Protein AF-A0A538SGP1-F1 (afdb_monomer_lite)

Foldseek 3Di:
DDDDDDDDDDDDDDDDDDDDDPPPDPPPPPPDDDDDDDDDDDDPVVVPPPDDDPQFPDDLVRLLVCLVCQLVVVDDPVVNVRSVSCLVPDVVSVVVSVVVNVVVVVVCVVPPPDDDPPCPVVVVVVVVVCVVVVVPPDPPDDD

pLDDT: mean 71.18, std 22.95, range [37.38, 97.44]

InterPro domains:
  IPR027383 Putative zinc-finger [PF13490] (60-94)
  IPR041916 Anti-sigma factor, zinc-finger domain superfamily [G3DSA:1.10.10.1320] (63-143)

Secondary structure (DSSP, 8-state):
-------------------------S--SS-S-----------GGGGGGS-----SSS-HHHHHHTHHHHHTT-S-HHHHHHHHHHHHH-HHHHHHHHHHHHHHHHHHHHH--PPPPTTHHHHHHHHHHHHHTT---------

Radius of gyration: 33.75 Å; chains: 1; bounding box: 68×93×82 Å

Organism: Eiseniibacteriota bacterium (NCBI:txid2212470)

Structure (mmCIF, N/CA/C/O backbone):
data_AF-A0A538SGP1-F1
#
_entry.id   AF-A0A538SGP1-F1
#
loop_
_atom_site.group_PDB
_atom_site.id
_atom_site.type_symbol
_atom_site.label_atom_id
_atom_site.label_alt_id
_atom_site.label_comp_id
_atom_site.label_asym_id
_atom_site.label_entity_id
_atom_site.label_seq_id
_atom_site.pdbx_PDB_ins_code
_atom_site.Cartn_x
_atom_site.Cartn_y
_atom_site.Cartn_z
_atom_site.occupancy
_atom_site.B_iso_or_equiv
_atom_site.auth_seq_id
_atom_site.auth_comp_id
_atom_site.auth_asym_id
_atom_site.auth_atom_id
_atom_site.pdbx_PDB_model_num
ATOM 1 N N . MET A 1 1 ? 19.032 -62.658 -46.789 1.00 44.38 1 MET A N 1
ATOM 2 C CA . MET A 1 1 ? 18.524 -61.308 -47.115 1.00 44.38 1 MET A CA 1
ATOM 3 C C . MET A 1 1 ? 19.682 -60.511 -47.677 1.00 44.38 1 MET A C 1
ATOM 5 O O . MET A 1 1 ? 20.676 -60.341 -46.986 1.00 44.38 1 MET A O 1
ATOM 9 N N . MET A 1 2 ? 19.604 -60.193 -48.968 1.00 41.88 2 MET A N 1
ATOM 10 C CA . MET A 1 2 ? 20.675 -59.595 -49.763 1.00 41.88 2 MET A CA 1
ATOM 11 C C . MET A 1 2 ? 20.742 -58.080 -49.560 1.00 41.88 2 MET A C 1
ATOM 13 O O . MET A 1 2 ? 19.716 -57.404 -49.539 1.00 41.88 2 MET A O 1
ATOM 17 N N . CYS A 1 3 ? 21.968 -57.577 -49.447 1.00 40.06 3 CYS A N 1
ATOM 18 C CA . CYS A 1 3 ? 22.323 -56.169 -49.529 1.00 40.06 3 CYS A CA 1
ATOM 19 C C . CYS A 1 3 ? 22.262 -55.698 -50.987 1.00 40.06 3 CYS A C 1
ATOM 21 O O . CYS A 1 3 ? 22.891 -56.320 -51.838 1.00 40.06 3 CYS A O 1
ATOM 23 N N . HIS A 1 4 ? 21.627 -54.555 -51.255 1.00 39.09 4 HIS A N 1
ATOM 24 C CA . HIS A 1 4 ? 21.920 -53.745 -52.439 1.00 39.09 4 HIS A CA 1
ATOM 25 C C . HIS A 1 4 ? 21.906 -52.260 -52.063 1.00 39.09 4 HIS A C 1
ATOM 27 O O . HIS A 1 4 ? 20.853 -51.655 -51.882 1.00 39.09 4 HIS A O 1
ATOM 33 N N . LEU A 1 5 ? 23.108 -51.690 -51.942 1.00 46.31 5 LEU A N 1
ATOM 34 C CA . LEU A 1 5 ? 23.338 -50.265 -52.146 1.00 46.31 5 LEU A CA 1
ATOM 35 C C . LEU A 1 5 ? 23.399 -50.006 -53.655 1.00 46.31 5 LEU A C 1
ATOM 37 O O . LEU A 1 5 ? 24.131 -50.690 -54.369 1.00 46.31 5 LEU A O 1
ATOM 41 N N . GLY A 1 6 ? 22.668 -48.992 -54.110 1.00 38.22 6 GLY A N 1
ATOM 42 C CA . GLY A 1 6 ? 22.804 -48.377 -55.427 1.00 38.22 6 GLY A CA 1
ATOM 43 C C . GLY A 1 6 ? 22.952 -46.857 -55.255 1.00 38.22 6 GLY A C 1
ATOM 44 O O . GLY A 1 6 ? 22.193 -46.286 -54.471 1.00 38.22 6 GLY A O 1
ATOM 45 N N . PRO A 1 7 ? 23.928 -46.201 -55.911 1.00 52.75 7 PRO A N 1
ATOM 46 C CA . PRO A 1 7 ? 24.223 -44.784 -55.724 1.00 52.75 7 PRO A CA 1
ATOM 47 C C . PRO A 1 7 ? 23.604 -43.891 -56.813 1.00 52.75 7 PRO A C 1
ATOM 49 O O . PRO A 1 7 ? 23.337 -44.336 -57.925 1.00 52.75 7 PRO A O 1
ATOM 52 N N . GLY A 1 8 ? 23.534 -42.590 -56.513 1.00 39.56 8 GLY A N 1
ATOM 53 C CA . GLY A 1 8 ? 23.639 -41.521 -57.511 1.00 39.56 8 GLY A CA 1
ATOM 54 C C . GLY A 1 8 ? 22.341 -40.785 -57.845 1.00 39.56 8 GLY A C 1
ATOM 55 O O . GLY A 1 8 ? 21.338 -41.398 -58.183 1.00 39.56 8 GLY A O 1
ATOM 56 N N . GLY A 1 9 ? 22.393 -39.448 -57.826 1.00 37.38 9 GLY A N 1
ATOM 57 C CA . GLY A 1 9 ? 21.387 -38.636 -58.515 1.00 37.38 9 GLY A CA 1
ATOM 58 C C . GLY A 1 9 ? 21.111 -37.261 -57.919 1.00 37.38 9 GLY A C 1
ATOM 59 O O . GLY A 1 9 ? 20.107 -37.075 -57.255 1.00 37.38 9 GLY A O 1
ATOM 60 N N . ALA A 1 10 ? 22.025 -36.328 -58.184 1.00 39.44 10 ALA A N 1
ATOM 61 C CA . ALA A 1 10 ? 21.816 -34.904 -58.458 1.00 39.44 10 ALA A CA 1
ATOM 62 C C . ALA A 1 10 ? 20.637 -34.131 -57.817 1.00 39.44 10 ALA A C 1
ATOM 64 O O . ALA A 1 10 ? 19.460 -34.323 -58.102 1.00 39.44 10 ALA A O 1
ATOM 65 N N . ALA A 1 11 ? 21.060 -33.101 -57.085 1.00 47.09 11 ALA A N 1
ATOM 66 C CA . ALA A 1 11 ? 20.405 -31.822 -56.869 1.00 47.09 11 ALA A CA 1
ATOM 67 C C . ALA A 1 11 ? 19.505 -31.334 -58.017 1.00 47.09 11 ALA A C 1
ATOM 69 O O . ALA A 1 11 ? 19.970 -31.173 -59.143 1.00 47.09 11 ALA A O 1
ATOM 70 N N . LEU A 1 12 ? 18.294 -30.903 -57.658 1.00 41.69 12 LEU A N 1
ATOM 71 C CA . LEU A 1 12 ? 17.606 -29.797 -58.314 1.00 41.69 12 LEU A CA 1
ATOM 72 C C . LEU A 1 12 ? 17.000 -28.888 -57.236 1.00 41.69 12 LEU A C 1
ATOM 74 O O . LEU A 1 12 ? 16.074 -29.244 -56.513 1.00 41.69 12 LEU A O 1
ATOM 78 N N . ARG A 1 13 ? 17.614 -27.705 -57.137 1.00 39.78 13 ARG A N 1
ATOM 79 C CA . ARG A 1 13 ? 17.000 -26.440 -56.726 1.00 39.78 13 ARG A CA 1
ATOM 80 C C . ARG A 1 13 ? 15.744 -26.196 -57.558 1.00 39.78 13 ARG A C 1
ATOM 82 O O . ARG A 1 13 ? 15.775 -26.493 -58.741 1.00 39.78 13 ARG A O 1
ATOM 89 N N . GLU A 1 14 ? 14.745 -25.551 -56.969 1.00 45.50 14 GLU A N 1
ATOM 90 C CA . GLU A 1 14 ? 14.149 -24.313 -57.492 1.00 45.50 14 GLU A CA 1
ATOM 91 C C . GLU A 1 14 ? 13.337 -23.626 -56.360 1.00 45.50 14 GLU A C 1
ATOM 93 O O . GLU A 1 14 ? 12.999 -24.271 -55.361 1.00 45.50 14 GLU A O 1
ATOM 98 N N . PRO A 1 15 ? 13.104 -22.302 -56.448 1.00 50.50 15 PRO A N 1
ATOM 99 C CA . PRO A 1 15 ? 12.924 -21.409 -55.311 1.00 50.50 15 PRO A CA 1
ATOM 100 C C . PRO A 1 15 ? 11.471 -20.950 -55.146 1.00 50.50 15 PRO A C 1
ATOM 102 O O . PRO A 1 15 ? 10.814 -20.573 -56.110 1.00 50.50 15 PRO A O 1
ATOM 105 N N . PHE A 1 16 ? 10.988 -20.852 -53.908 1.00 40.47 16 PHE A N 1
ATOM 106 C CA . PHE A 1 16 ? 9.746 -20.133 -53.627 1.00 40.47 16 PHE A CA 1
ATOM 107 C C . PHE A 1 16 ? 9.876 -19.227 -52.405 1.00 40.47 16 PHE A C 1
ATOM 109 O O . PHE A 1 16 ? 10.188 -19.669 -51.305 1.00 40.47 16 PHE A O 1
ATOM 116 N N . GLY A 1 17 ? 9.565 -17.947 -52.633 1.00 38.12 17 GLY A N 1
ATOM 117 C CA . GLY A 1 17 ? 8.863 -17.118 -51.658 1.00 38.12 17 GLY A CA 1
ATOM 118 C C . GLY A 1 17 ? 9.717 -16.317 -50.684 1.00 38.12 17 GLY A C 1
ATOM 119 O O . GLY A 1 17 ? 9.888 -16.694 -49.530 1.00 38.12 17 GLY A O 1
ATOM 120 N N . ARG A 1 18 ? 10.146 -15.128 -51.119 1.00 48.84 18 ARG A N 1
ATOM 121 C CA . ARG A 1 18 ? 10.483 -14.006 -50.234 1.00 48.84 18 ARG A CA 1
ATOM 122 C C . ARG A 1 18 ? 9.278 -13.678 -49.343 1.00 48.84 18 ARG A C 1
ATOM 124 O O . ARG A 1 18 ? 8.306 -13.102 -49.814 1.00 48.84 18 ARG A O 1
ATOM 131 N N . GLY A 1 19 ? 9.382 -14.012 -48.063 1.00 37.47 19 GLY A N 1
ATOM 132 C CA . GLY A 1 19 ? 8.557 -13.478 -46.985 1.00 37.47 19 GLY A CA 1
ATOM 133 C C . GLY A 1 19 ? 9.483 -13.126 -45.830 1.00 37.47 19 GLY A C 1
ATOM 134 O O . GLY A 1 19 ? 10.057 -14.010 -45.196 1.00 37.47 19 GLY A O 1
ATOM 135 N N . SER A 1 20 ? 9.703 -11.833 -45.617 1.00 51.97 20 SER A N 1
ATOM 136 C CA . SER A 1 20 ? 10.593 -11.258 -44.609 1.00 51.97 20 SER A CA 1
ATOM 137 C C . SER A 1 20 ? 10.058 -11.491 -43.196 1.00 51.97 20 SER A C 1
ATOM 139 O O . SER A 1 20 ? 9.486 -10.605 -42.573 1.00 51.97 20 SER A O 1
ATOM 141 N N . HIS A 1 21 ? 10.269 -12.695 -42.680 1.00 41.72 21 HIS A N 1
ATOM 142 C CA . HIS A 1 21 ? 10.289 -12.949 -41.250 1.0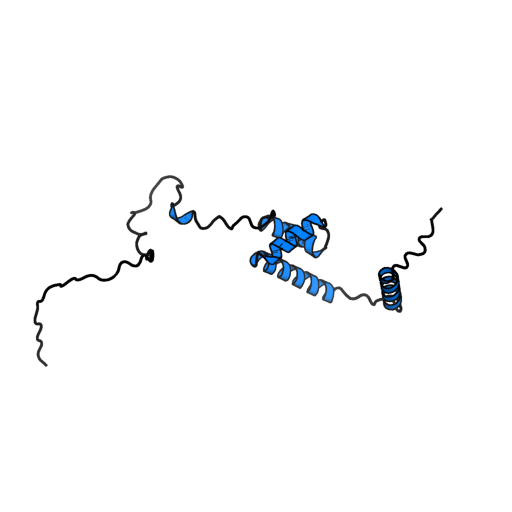0 41.72 21 HIS A CA 1
ATOM 143 C C . HIS A 1 21 ? 11.758 -13.020 -40.852 1.00 41.72 21 HIS A C 1
ATOM 145 O O . HIS A 1 21 ? 12.450 -13.970 -41.222 1.00 41.72 21 HIS A O 1
ATOM 151 N N . SER A 1 22 ? 12.250 -12.022 -40.118 1.00 48.31 22 SER A N 1
ATOM 152 C CA . SER A 1 22 ? 13.552 -12.062 -39.449 1.00 48.31 22 SER A CA 1
ATOM 153 C C . SER A 1 22 ? 13.518 -13.116 -38.337 1.00 48.31 22 SER A C 1
ATOM 155 O O . SER A 1 22 ? 13.500 -12.812 -37.147 1.00 48.31 22 SER A O 1
ATOM 157 N N . ARG A 1 23 ? 13.480 -14.388 -38.740 1.00 44.16 23 ARG A N 1
ATOM 158 C CA . ARG A 1 23 ? 13.823 -15.545 -37.921 1.00 44.16 23 ARG A CA 1
ATOM 159 C C . ARG A 1 23 ? 15.339 -15.535 -37.790 1.00 44.16 23 ARG A C 1
ATOM 161 O O . ARG A 1 23 ? 16.034 -16.247 -38.508 1.00 44.16 23 ARG A O 1
ATOM 168 N N . LEU A 1 24 ? 15.859 -14.683 -36.913 1.00 48.66 24 LEU A N 1
ATOM 169 C CA . LEU A 1 24 ? 17.229 -14.845 -36.447 1.00 48.66 24 LEU A CA 1
ATOM 170 C C . LEU A 1 24 ? 17.235 -16.075 -35.541 1.00 48.66 24 LEU A C 1
ATOM 172 O O . LEU A 1 24 ? 16.945 -16.021 -34.349 1.00 48.66 24 LEU A O 1
ATOM 176 N N . THR A 1 25 ? 17.471 -17.217 -36.176 1.00 45.47 25 THR A N 1
ATOM 177 C CA . THR A 1 25 ? 17.771 -18.484 -35.531 1.00 45.47 25 THR A CA 1
ATOM 178 C C . THR A 1 25 ? 18.970 -18.291 -34.605 1.00 45.47 25 THR A C 1
ATOM 180 O O . THR A 1 25 ? 19.957 -17.645 -34.952 1.00 45.47 25 THR A O 1
ATOM 183 N N . ARG A 1 26 ? 18.861 -18.880 -33.416 1.00 45.75 26 ARG A N 1
ATOM 184 C CA . ARG A 1 26 ? 19.774 -18.880 -32.258 1.00 45.75 26 ARG A CA 1
ATOM 185 C C . ARG A 1 26 ? 21.213 -19.372 -32.542 1.00 45.75 26 ARG A C 1
ATOM 187 O O . ARG A 1 26 ? 21.984 -19.589 -31.618 1.00 45.75 26 ARG A O 1
ATOM 194 N N . GLU A 1 27 ? 21.597 -19.543 -33.802 1.00 45.12 27 GLU A N 1
ATOM 195 C CA . GLU A 1 27 ? 22.724 -20.379 -34.236 1.00 45.12 27 GLU A CA 1
ATOM 196 C C . GLU A 1 27 ? 23.916 -19.584 -34.798 1.00 45.12 27 GLU A C 1
ATOM 198 O O . GLU A 1 27 ? 24.774 -20.142 -35.470 1.00 45.12 27 GLU A O 1
ATOM 203 N N . ARG A 1 28 ? 24.011 -18.275 -34.524 1.00 47.72 28 ARG A N 1
ATOM 204 C CA . ARG A 1 28 ? 25.159 -17.437 -34.940 1.00 47.72 28 ARG A CA 1
ATOM 205 C C . ARG A 1 28 ? 25.784 -16.631 -33.801 1.00 47.72 28 ARG A C 1
ATOM 207 O O . ARG A 1 28 ? 26.064 -15.447 -33.945 1.00 47.72 28 ARG A O 1
ATOM 214 N N . CYS A 1 29 ? 26.029 -17.279 -32.665 1.00 48.19 29 CYS A N 1
ATOM 215 C CA . CYS A 1 29 ? 26.828 -16.690 -31.580 1.00 48.19 29 CYS A CA 1
ATOM 216 C C . CYS A 1 29 ? 28.125 -17.450 -31.261 1.00 48.19 29 CYS A C 1
ATOM 218 O O . CYS A 1 29 ? 28.810 -17.068 -30.320 1.00 48.19 29 CYS A O 1
ATOM 220 N N . THR A 1 30 ? 28.496 -18.485 -32.019 1.00 50.41 30 THR A N 1
ATOM 221 C CA . THR A 1 30 ? 29.632 -19.358 -31.661 1.00 50.41 30 THR A CA 1
ATOM 222 C C . THR A 1 30 ? 30.865 -19.259 -32.562 1.00 50.41 30 THR A C 1
ATOM 224 O O . THR A 1 30 ? 31.834 -19.956 -32.296 1.00 50.41 30 THR A O 1
ATOM 227 N N . ASP A 1 31 ? 30.901 -18.356 -33.547 1.00 47.59 31 ASP A N 1
ATOM 228 C CA . ASP A 1 31 ? 32.074 -18.196 -34.434 1.00 47.59 31 ASP A CA 1
ATOM 229 C C . ASP A 1 31 ? 33.080 -17.119 -33.984 1.00 47.59 31 ASP A C 1
ATOM 231 O O . ASP A 1 31 ? 33.921 -16.676 -34.764 1.00 47.59 31 ASP A O 1
ATOM 235 N N . LEU A 1 32 ? 33.047 -16.691 -32.719 1.00 48.94 32 LEU A N 1
ATOM 236 C CA . LEU A 1 32 ? 34.082 -15.814 -32.163 1.00 48.94 32 LEU A CA 1
ATOM 237 C C . LEU A 1 32 ? 34.820 -16.556 -31.049 1.00 48.94 32 LEU A C 1
ATOM 239 O O . LEU A 1 32 ? 34.244 -16.887 -30.018 1.00 48.94 32 LEU A O 1
ATOM 243 N N . GLY A 1 33 ? 36.086 -16.856 -31.355 1.00 46.41 33 GLY A N 1
ATOM 244 C CA . GLY A 1 33 ? 37.010 -17.729 -30.636 1.00 46.41 33 GLY A CA 1
ATOM 245 C C . GLY A 1 33 ? 37.301 -17.385 -29.168 1.00 46.41 33 GLY A C 1
ATOM 246 O O . GLY A 1 33 ? 36.644 -16.546 -28.550 1.00 46.41 33 GLY A O 1
ATOM 247 N N . PRO A 1 34 ? 38.280 -18.082 -28.563 1.00 45.97 34 PRO A N 1
ATOM 248 C CA . PRO A 1 34 ? 38.378 -18.179 -27.121 1.00 45.97 34 PRO A CA 1
ATOM 249 C C . PRO A 1 34 ? 38.753 -16.833 -26.509 1.00 45.97 34 PRO A C 1
ATOM 251 O O . PRO A 1 34 ? 39.738 -16.194 -26.873 1.00 45.97 34 PRO A O 1
ATOM 254 N N . ALA A 1 35 ? 37.946 -16.451 -25.525 1.00 49.53 35 ALA A N 1
ATOM 255 C CA . ALA A 1 35 ? 38.165 -15.340 -24.628 1.00 49.53 35 ALA A CA 1
ATOM 256 C C . ALA A 1 35 ? 39.610 -15.292 -24.118 1.00 49.53 35 ALA A C 1
ATOM 258 O O . ALA A 1 35 ? 40.063 -16.233 -23.464 1.00 49.53 35 ALA A O 1
ATOM 259 N N . ARG A 1 36 ? 40.287 -14.159 -24.333 1.00 46.16 36 ARG A N 1
ATOM 260 C CA . ARG A 1 36 ? 41.303 -13.628 -23.416 1.00 46.16 36 ARG A CA 1
ATOM 261 C C . ARG A 1 36 ? 41.599 -12.156 -23.722 1.00 46.16 36 ARG A C 1
ATOM 263 O O . ARG A 1 36 ? 42.071 -11.821 -24.796 1.00 46.16 36 ARG A O 1
ATOM 270 N N . ALA A 1 37 ? 41.350 -11.337 -22.699 1.00 41.66 37 ALA A N 1
ATOM 271 C CA . ALA A 1 37 ? 41.924 -10.016 -22.443 1.00 41.66 37 ALA A CA 1
ATOM 272 C C . ALA A 1 37 ? 41.590 -8.877 -23.430 1.00 41.66 37 ALA A C 1
ATOM 274 O O . ALA A 1 37 ? 42.299 -8.655 -24.398 1.00 41.66 37 ALA A O 1
ATOM 275 N N . PHE A 1 38 ? 40.543 -8.100 -23.126 1.00 40.25 38 PHE A N 1
ATOM 276 C CA . PHE A 1 38 ? 40.639 -6.702 -22.657 1.00 40.25 38 PHE A CA 1
ATOM 277 C C . PHE A 1 38 ? 39.241 -6.050 -22.665 1.00 40.25 38 PHE A C 1
ATOM 279 O O . PHE A 1 38 ? 38.609 -5.919 -23.704 1.00 40.25 38 PHE A O 1
ATOM 286 N N . GLY A 1 39 ? 38.775 -5.620 -21.488 1.00 41.03 39 GLY A N 1
ATOM 287 C CA . GLY A 1 39 ? 37.857 -4.485 -21.332 1.00 41.03 39 GLY A CA 1
ATOM 288 C C . GLY A 1 39 ? 36.478 -4.557 -22.000 1.00 41.03 39 GLY A C 1
ATOM 289 O O . GLY A 1 39 ? 36.271 -3.981 -23.057 1.00 41.03 39 GLY A O 1
ATOM 290 N N . ALA A 1 40 ? 35.509 -5.154 -21.302 1.00 52.19 40 ALA A N 1
ATOM 291 C CA . 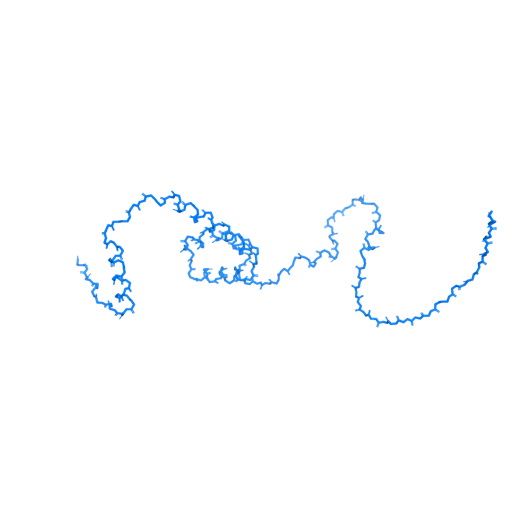ALA A 1 40 ? 34.184 -4.568 -21.044 1.00 52.19 40 ALA A CA 1
ATOM 292 C C . ALA A 1 40 ? 33.448 -3.798 -22.173 1.00 52.19 40 ALA A C 1
ATOM 294 O O . ALA A 1 40 ? 32.781 -2.802 -21.888 1.00 52.19 40 ALA A O 1
ATOM 295 N N . GLN A 1 41 ? 33.484 -4.255 -23.425 1.00 51.97 41 GLN A N 1
ATOM 296 C CA . GLN A 1 41 ? 32.711 -3.638 -24.509 1.00 51.97 41 GLN A CA 1
ATOM 297 C C . GLN A 1 41 ? 31.603 -4.584 -24.969 1.00 51.97 41 GLN A C 1
ATOM 299 O O . GLN A 1 41 ? 31.808 -5.603 -25.620 1.00 51.97 41 GLN A O 1
ATOM 304 N N . ARG A 1 42 ? 30.417 -4.244 -24.467 1.00 52.09 42 ARG A N 1
ATOM 305 C CA . ARG A 1 42 ? 29.164 -4.995 -24.472 1.00 52.09 42 ARG A CA 1
ATOM 306 C C . ARG A 1 42 ? 28.663 -5.233 -25.896 1.00 52.09 42 ARG A C 1
ATOM 308 O O . ARG A 1 42 ? 28.776 -4.368 -26.759 1.00 52.09 42 ARG A O 1
ATOM 315 N N . CYS A 1 43 ? 28.078 -6.408 -26.108 1.00 48.94 43 CYS A N 1
ATOM 316 C CA . CYS A 1 43 ? 27.544 -6.843 -27.393 1.00 48.94 43 CYS A CA 1
ATOM 317 C C . CYS A 1 43 ? 26.441 -5.881 -27.906 1.00 48.94 43 CYS A C 1
ATOM 319 O O . CYS A 1 43 ? 25.577 -5.498 -27.110 1.00 48.94 43 CYS A O 1
ATOM 321 N N . PRO A 1 44 ? 26.396 -5.530 -29.209 1.00 52.00 44 PRO A N 1
ATOM 322 C CA . PRO A 1 44 ? 25.401 -4.603 -29.764 1.00 52.00 44 PRO A CA 1
ATOM 323 C C . PRO A 1 44 ? 23.948 -5.085 -29.637 1.00 52.00 44 PRO A C 1
ATOM 325 O O . PRO A 1 44 ? 23.041 -4.267 -29.530 1.00 52.00 44 PRO A O 1
ATOM 328 N N . CYS A 1 45 ? 23.719 -6.401 -29.596 1.00 54.84 45 CYS A N 1
ATOM 329 C CA . CYS A 1 45 ? 22.380 -6.994 -29.499 1.00 54.84 45 CYS A CA 1
ATOM 330 C C . CYS A 1 45 ? 21.831 -7.093 -28.064 1.00 54.84 45 CYS A C 1
ATOM 332 O O . CYS A 1 45 ? 20.661 -7.405 -27.881 1.00 54.84 45 CYS A O 1
ATOM 334 N N . GLN A 1 46 ? 22.634 -6.812 -27.031 1.00 51.56 46 GLN A N 1
ATOM 335 C CA . GLN A 1 46 ? 22.143 -6.775 -25.643 1.00 51.56 46 GLN A CA 1
ATOM 336 C C . GLN A 1 46 ? 21.538 -5.414 -25.260 1.00 51.56 46 GLN A C 1
ATOM 338 O O . GLN A 1 46 ? 21.056 -5.245 -24.140 1.00 51.56 46 GLN A O 1
ATOM 343 N N . ARG A 1 47 ? 21.568 -4.425 -26.165 1.00 48.03 47 ARG A N 1
ATOM 344 C CA . ARG A 1 47 ? 21.152 -3.047 -25.867 1.00 48.03 47 ARG A CA 1
ATOM 345 C C . ARG A 1 47 ? 19.631 -2.852 -25.821 1.00 48.03 47 ARG A C 1
ATOM 347 O O . ARG A 1 47 ? 19.177 -1.871 -25.247 1.00 48.03 47 ARG A O 1
ATOM 354 N N . GLU A 1 48 ? 18.847 -3.787 -26.349 1.00 43.62 48 GLU A N 1
ATOM 355 C CA . GLU A 1 48 ? 17.388 -3.645 -26.500 1.00 43.62 48 GLU A CA 1
ATOM 356 C C . GLU A 1 48 ? 16.566 -4.212 -25.321 1.00 43.62 48 GLU A C 1
ATOM 358 O O . GLU A 1 48 ? 15.345 -4.274 -25.397 1.00 43.62 48 GLU A O 1
ATOM 363 N N . LEU A 1 49 ? 17.203 -4.567 -24.194 1.00 50.84 49 LEU A N 1
ATOM 364 C CA . LEU A 1 49 ? 16.524 -5.049 -22.972 1.00 50.84 49 LEU A CA 1
ATOM 365 C C . LEU A 1 49 ? 16.609 -4.090 -21.766 1.00 50.84 49 LEU A C 1
ATOM 367 O O . LEU A 1 49 ? 16.329 -4.486 -20.636 1.00 50.84 49 LEU A O 1
ATOM 371 N N . ARG A 1 50 ? 16.983 -2.821 -21.969 1.00 51.66 50 ARG A N 1
ATOM 372 C CA . ARG A 1 50 ? 16.899 -1.775 -20.930 1.00 51.66 50 ARG A CA 1
ATOM 373 C C . ARG A 1 50 ? 16.433 -0.443 -21.508 1.00 51.66 50 ARG A C 1
ATOM 375 O O . ARG A 1 50 ? 17.186 0.520 -21.569 1.00 51.66 50 ARG A O 1
ATOM 382 N N . ALA A 1 51 ? 15.179 -0.408 -21.922 1.00 47.38 51 ALA A N 1
ATOM 383 C CA . ALA A 1 51 ? 14.379 0.807 -21.941 1.00 47.38 51 ALA A CA 1
ATOM 384 C C . ALA A 1 51 ? 12.918 0.360 -21.887 1.00 47.38 51 ALA A C 1
ATOM 386 O O . ALA A 1 51 ? 12.273 0.190 -22.919 1.00 47.38 51 ALA A O 1
ATOM 387 N N . MET A 1 52 ? 12.412 0.088 -20.678 1.00 45.78 52 MET A N 1
ATOM 388 C CA . MET A 1 52 ? 10.962 0.137 -20.509 1.00 45.78 52 MET A CA 1
ATOM 389 C C . MET A 1 52 ? 10.536 1.573 -20.839 1.00 45.78 52 MET A C 1
ATOM 391 O O . MET A 1 52 ? 11.263 2.504 -20.473 1.00 45.78 52 MET A O 1
ATOM 395 N N . PRO A 1 53 ? 9.440 1.759 -21.597 1.00 47.25 53 PRO A N 1
ATOM 396 C CA . PRO A 1 53 ? 8.970 3.087 -21.959 1.00 47.25 53 PRO A CA 1
ATOM 397 C C . PRO A 1 53 ? 8.809 3.901 -20.679 1.00 47.25 53 PRO A C 1
ATOM 399 O O . PRO A 1 53 ? 8.462 3.337 -19.644 1.00 47.25 53 PRO A O 1
ATOM 402 N N . ALA A 1 54 ? 9.115 5.196 -20.755 1.00 50.22 54 ALA A N 1
ATOM 403 C CA . ALA A 1 54 ? 8.929 6.148 -19.670 1.00 50.22 54 ALA A CA 1
ATOM 404 C C . ALA A 1 54 ? 7.443 6.186 -19.287 1.00 50.22 54 ALA A C 1
ATOM 406 O O . ALA A 1 54 ? 6.675 6.998 -19.798 1.00 50.22 54 ALA A O 1
ATOM 407 N N . ILE A 1 55 ? 7.028 5.231 -18.463 1.00 47.94 55 ILE A N 1
ATOM 408 C CA . ILE A 1 55 ? 5.697 5.152 -17.904 1.00 47.94 55 ILE A CA 1
ATOM 409 C C . ILE A 1 55 ? 5.808 5.767 -16.522 1.00 47.94 55 ILE A C 1
ATOM 411 O O . ILE A 1 55 ? 6.294 5.156 -15.574 1.00 47.94 55 ILE A O 1
ATOM 415 N N . ASP A 1 56 ? 5.358 7.017 -16.512 1.00 53.56 56 ASP A N 1
ATOM 416 C CA . ASP A 1 56 ? 5.073 7.856 -15.365 1.00 53.56 56 ASP A CA 1
ATOM 417 C C . ASP A 1 56 ? 6.297 8.337 -14.586 1.00 53.56 56 ASP A C 1
ATOM 419 O O . ASP A 1 56 ? 7.360 7.733 -14.570 1.00 53.56 56 ASP A O 1
ATOM 423 N N . ALA A 1 57 ? 6.167 9.516 -13.982 1.00 62.81 57 ALA A N 1
ATOM 424 C CA . ALA A 1 57 ? 7.254 10.271 -13.356 1.00 62.81 57 ALA A CA 1
ATOM 425 C C . ALA A 1 57 ? 7.928 9.572 -12.147 1.00 62.81 57 ALA A C 1
ATOM 427 O O . ALA A 1 57 ? 8.706 10.204 -11.437 1.00 62.81 57 ALA A O 1
ATOM 428 N N . LEU A 1 58 ? 7.623 8.294 -11.908 1.00 77.25 58 LEU A N 1
ATOM 429 C CA . LEU A 1 58 ? 8.153 7.442 -10.855 1.00 77.25 58 LEU A CA 1
ATOM 430 C C . LEU A 1 58 ? 8.718 6.162 -11.469 1.00 77.25 58 LEU A C 1
ATOM 432 O O . LEU A 1 58 ? 8.005 5.368 -12.083 1.00 77.25 58 LEU A O 1
ATOM 436 N N . GLU A 1 59 ? 10.007 5.937 -11.248 1.00 88.88 59 GLU A N 1
ATOM 437 C CA . GLU A 1 59 ? 10.644 4.666 -11.570 1.00 88.88 59 GLU A CA 1
ATOM 438 C C . GLU A 1 59 ? 10.203 3.582 -10.574 1.00 88.88 59 GLU A C 1
ATOM 440 O O . GLU A 1 59 ? 9.943 3.876 -9.407 1.00 88.88 59 GLU A O 1
ATOM 445 N N . CYS A 1 60 ? 10.193 2.306 -10.981 1.00 92.88 60 CYS A N 1
ATOM 446 C CA . CYS A 1 60 ? 9.793 1.198 -10.099 1.00 92.88 60 CYS A CA 1
ATOM 447 C C . CYS A 1 60 ? 10.568 1.181 -8.765 1.00 92.88 60 CYS A C 1
ATOM 449 O O . CYS A 1 60 ? 10.016 0.838 -7.726 1.00 92.88 60 CYS A O 1
ATOM 451 N N . ALA A 1 61 ? 11.849 1.569 -8.779 1.00 91.19 61 ALA A N 1
ATOM 452 C CA . ALA A 1 61 ? 12.676 1.642 -7.573 1.00 91.19 61 ALA A CA 1
ATOM 453 C C . ALA A 1 61 ? 12.257 2.773 -6.614 1.00 91.19 61 ALA A C 1
ATOM 455 O O . ALA A 1 61 ? 12.473 2.671 -5.409 1.00 91.19 61 ALA A O 1
ATOM 456 N N . GLU A 1 62 ? 11.692 3.859 -7.141 1.00 92.81 62 GLU A N 1
ATOM 457 C CA . GLU A 1 62 ? 11.079 4.930 -6.350 1.00 92.81 62 GLU A CA 1
ATOM 458 C C . GLU A 1 62 ? 9.747 4.453 -5.772 1.00 92.81 62 GLU A C 1
ATOM 460 O O . GLU A 1 62 ? 9.494 4.648 -4.590 1.00 92.81 62 GLU A O 1
ATOM 465 N N . VAL A 1 63 ? 8.947 3.748 -6.578 1.00 93.94 63 VAL A N 1
ATOM 466 C CA . VAL A 1 63 ? 7.663 3.182 -6.148 1.00 93.94 63 VAL A CA 1
ATOM 467 C C . VAL A 1 63 ? 7.829 2.255 -4.958 1.00 93.94 63 VAL A C 1
ATOM 469 O O . VAL A 1 63 ? 7.175 2.477 -3.949 1.00 93.94 63 VAL A O 1
ATOM 472 N N . VAL A 1 64 ? 8.743 1.283 -5.041 1.00 92.94 64 VAL A N 1
ATOM 473 C CA . VAL A 1 64 ? 9.004 0.330 -3.947 1.00 92.94 64 VAL A CA 1
ATOM 474 C C . VAL A 1 64 ? 9.412 1.045 -2.655 1.00 92.94 64 VAL A C 1
ATOM 476 O O . VAL A 1 64 ? 8.997 0.637 -1.581 1.00 92.94 64 VAL A O 1
ATOM 479 N N . ARG A 1 65 ? 10.172 2.146 -2.735 1.00 93.81 65 ARG A N 1
ATOM 480 C CA . ARG A 1 65 ? 10.550 2.932 -1.546 1.00 93.81 65 ARG A CA 1
ATOM 481 C C . ARG A 1 65 ? 9.384 3.681 -0.906 1.00 93.81 65 ARG A C 1
ATOM 483 O O . ARG A 1 65 ? 9.465 3.995 0.271 1.00 93.81 65 ARG A O 1
ATOM 490 N N . LEU A 1 66 ? 8.359 4.013 -1.685 1.00 95.12 66 LEU A N 1
ATOM 491 C CA . LEU A 1 66 ? 7.193 4.771 -1.234 1.00 95.12 66 LEU A CA 1
ATOM 492 C C . LEU A 1 66 ? 6.008 3.869 -0.859 1.00 95.12 66 LEU A C 1
ATOM 494 O O . LEU A 1 66 ? 4.957 4.401 -0.507 1.00 95.12 66 LEU A O 1
ATOM 498 N N . LEU A 1 67 ? 6.128 2.540 -0.975 1.00 95.44 67 LEU A N 1
ATOM 499 C CA . LEU A 1 67 ? 5.010 1.630 -0.715 1.00 95.44 67 LEU A CA 1
ATOM 500 C C . LEU A 1 67 ? 4.559 1.657 0.749 1.00 95.44 67 LEU A C 1
ATOM 502 O O . LEU A 1 67 ? 3.357 1.736 0.985 1.00 95.44 67 LEU A O 1
ATOM 506 N N . ASP A 1 68 ? 5.485 1.691 1.709 1.00 95.25 68 ASP A N 1
ATOM 507 C CA . ASP A 1 68 ? 5.141 1.789 3.135 1.00 95.25 68 ASP A CA 1
ATOM 508 C C . ASP A 1 68 ? 4.307 3.058 3.413 1.00 95.25 68 ASP A C 1
ATOM 510 O O . ASP A 1 68 ? 3.162 2.975 3.866 1.00 95.25 68 ASP A O 1
ATOM 514 N N . ASP A 1 69 ? 4.813 4.230 3.008 1.00 96.00 69 ASP A N 1
ATOM 515 C CA . ASP A 1 69 ? 4.114 5.518 3.146 1.00 96.00 69 ASP A CA 1
ATOM 516 C C . ASP A 1 69 ? 2.762 5.533 2.406 1.00 96.00 69 ASP A C 1
ATOM 518 O O . ASP A 1 69 ? 1.803 6.197 2.815 1.00 96.00 69 ASP A O 1
ATOM 522 N N . TYR A 1 70 ? 2.667 4.829 1.276 1.00 96.44 70 TYR A N 1
ATOM 523 C CA . TYR A 1 70 ? 1.427 4.677 0.520 1.00 96.44 70 TYR A CA 1
ATOM 524 C C . TYR A 1 70 ? 0.386 3.864 1.290 1.00 96.44 70 TYR A C 1
ATOM 526 O O . TYR A 1 70 ? -0.775 4.282 1.378 1.00 96.44 70 TYR A O 1
ATOM 534 N N . LEU A 1 71 ? 0.792 2.731 1.864 1.00 95.94 71 LEU A N 1
ATOM 535 C CA . LEU A 1 71 ? -0.080 1.838 2.627 1.00 95.94 71 LEU A CA 1
ATOM 536 C C . LEU A 1 71 ? -0.572 2.497 3.921 1.00 95.94 71 LEU A C 1
ATOM 538 O O . LEU A 1 71 ? -1.749 2.346 4.272 1.00 95.94 71 LEU A O 1
ATOM 542 N N . ASP A 1 72 ? 0.280 3.296 4.562 1.00 94.81 72 ASP A N 1
ATOM 543 C CA . ASP A 1 72 ? -0.060 4.083 5.753 1.00 94.81 72 ASP A CA 1
ATOM 544 C C . ASP A 1 72 ? -0.798 5.395 5.428 1.00 94.81 72 ASP A C 1
ATOM 546 O O . ASP A 1 72 ? -1.351 6.054 6.313 1.00 94.81 72 ASP A O 1
ATOM 550 N N . ARG A 1 73 ? -0.929 5.724 4.136 1.00 94.38 73 ARG A N 1
ATOM 551 C CA . ARG A 1 73 ? -1.580 6.936 3.608 1.00 94.38 73 ARG A CA 1
ATOM 552 C C . ARG A 1 73 ? -0.912 8.242 4.048 1.00 94.38 73 ARG A C 1
ATOM 554 O O . ARG A 1 73 ? -1.590 9.259 4.209 1.00 94.38 73 ARG A O 1
ATOM 561 N N . GLU A 1 74 ? 0.407 8.228 4.184 1.00 96.75 74 GLU A N 1
ATOM 562 C CA . GLU A 1 74 ? 1.226 9.375 4.595 1.00 96.75 74 GLU A CA 1
ATOM 563 C C . GLU A 1 74 ? 1.761 10.192 3.407 1.00 96.75 74 GLU A C 1
ATOM 565 O O . GLU A 1 74 ? 2.282 11.297 3.572 1.00 96.75 74 GLU A O 1
ATOM 570 N N . LEU A 1 75 ? 1.569 9.700 2.179 1.00 94.94 75 LEU A N 1
ATOM 571 C CA . LEU A 1 75 ? 1.933 10.424 0.964 1.00 94.94 75 LEU A CA 1
ATOM 572 C C . LEU A 1 75 ? 1.059 11.659 0.719 1.00 94.94 75 LEU A C 1
ATOM 574 O O . LEU A 1 75 ? -0.157 11.662 0.930 1.00 94.94 75 LEU A O 1
ATOM 578 N N . SER A 1 76 ? 1.668 12.703 0.143 1.00 94.00 76 SER A N 1
ATOM 579 C CA . SER A 1 76 ? 0.905 13.857 -0.337 1.00 94.00 76 SER A CA 1
ATOM 580 C C . SER A 1 76 ? -0.099 13.443 -1.427 1.00 94.00 76 SER A C 1
ATOM 582 O O . SER A 1 76 ? 0.155 12.499 -2.182 1.00 94.00 76 SER A O 1
ATOM 584 N N . PRO A 1 77 ? -1.205 14.187 -1.626 1.00 91.56 77 PRO A N 1
ATOM 585 C CA . PRO A 1 77 ? -2.192 13.849 -2.654 1.00 91.56 77 PRO A CA 1
ATOM 586 C C . PRO A 1 77 ? -1.608 13.761 -4.072 1.00 91.56 77 PRO A C 1
ATOM 588 O O . PRO A 1 77 ? -2.131 13.041 -4.918 1.00 91.56 77 PRO A O 1
ATOM 591 N N . GLY A 1 78 ? -0.543 14.520 -4.358 1.00 90.06 78 GLY A N 1
ATOM 592 C CA . GLY A 1 78 ? 0.163 14.458 -5.638 1.00 90.06 78 GLY A CA 1
ATOM 593 C C . GLY A 1 78 ? 0.941 13.157 -5.812 1.00 90.06 78 GLY A C 1
ATOM 594 O O . GLY A 1 78 ? 0.817 12.516 -6.853 1.00 90.06 78 GLY A O 1
ATOM 595 N N . GLN A 1 79 ? 1.690 12.754 -4.785 1.00 90.56 79 GLN A N 1
ATOM 596 C CA . GLN A 1 79 ? 2.457 11.507 -4.781 1.00 90.56 79 GLN A CA 1
ATOM 597 C C . GLN A 1 79 ? 1.543 10.285 -4.815 1.00 90.56 79 GLN A C 1
ATOM 599 O O . GLN A 1 79 ? 1.789 9.385 -5.609 1.00 90.56 79 GLN A O 1
ATOM 604 N N . MET A 1 80 ? 0.448 10.310 -4.048 1.00 94.69 80 MET A N 1
ATOM 605 C CA . MET A 1 80 ? -0.574 9.261 -4.050 1.00 94.69 80 MET A CA 1
ATOM 606 C C . MET A 1 80 ? -1.049 8.957 -5.478 1.00 94.69 80 MET A C 1
ATOM 608 O O . MET A 1 80 ? -0.941 7.829 -5.944 1.00 94.69 80 MET A O 1
ATOM 612 N N . ARG A 1 81 ? -1.453 9.993 -6.227 1.00 93.75 81 ARG A N 1
ATOM 613 C CA . ARG A 1 81 ? -1.923 9.841 -7.615 1.00 93.75 81 ARG A CA 1
ATOM 614 C C . ARG A 1 81 ? -0.849 9.337 -8.575 1.00 93.75 81 ARG A C 1
ATOM 616 O O . ARG A 1 81 ? -1.171 8.639 -9.529 1.00 93.75 81 ARG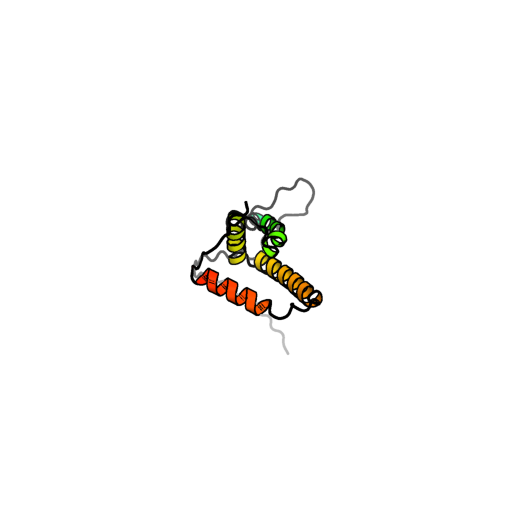 A O 1
ATOM 623 N N . LEU A 1 82 ? 0.403 9.762 -8.401 1.00 92.38 82 LEU A N 1
ATOM 624 C CA . LEU A 1 82 ? 1.500 9.299 -9.255 1.00 92.38 82 LEU A CA 1
ATOM 625 C C . LEU A 1 82 ? 1.790 7.817 -9.010 1.00 92.38 82 LEU A C 1
ATOM 627 O O . LEU A 1 82 ? 1.998 7.072 -9.965 1.00 92.38 82 LEU A O 1
ATOM 631 N N . LEU A 1 83 ? 1.766 7.396 -7.747 1.00 94.44 83 LEU A N 1
ATOM 632 C CA . LEU A 1 83 ? 2.003 6.012 -7.369 1.00 94.44 83 LEU A CA 1
ATOM 633 C C . LEU A 1 83 ? 0.855 5.105 -7.821 1.00 94.44 83 LEU A C 1
ATOM 635 O O . LEU A 1 83 ? 1.112 4.072 -8.428 1.00 94.44 83 LEU A O 1
ATOM 639 N N . GLU A 1 84 ? -0.398 5.521 -7.617 1.00 94.94 84 GLU A N 1
ATOM 640 C CA . GLU A 1 84 ? -1.591 4.803 -8.092 1.00 94.94 84 GLU A CA 1
ATOM 641 C C . GLU A 1 84 ? -1.526 4.540 -9.600 1.00 94.94 84 GLU A C 1
ATOM 643 O O . GLU A 1 84 ? -1.670 3.395 -10.025 1.00 94.94 84 GLU A O 1
ATOM 648 N N . LYS A 1 85 ? -1.196 5.562 -10.402 1.00 94.56 85 LYS A N 1
ATOM 649 C CA . LYS A 1 85 ? -0.997 5.404 -11.853 1.00 94.56 85 LYS A CA 1
ATOM 650 C C . LYS A 1 85 ? 0.071 4.368 -12.184 1.00 94.56 85 LYS A C 1
ATOM 652 O O . LYS A 1 85 ? -0.144 3.522 -13.045 1.00 94.56 85 LYS A O 1
ATOM 657 N N . HIS A 1 86 ? 1.199 4.391 -11.474 1.00 94.38 86 HIS A N 1
ATOM 658 C CA . HIS A 1 86 ? 2.252 3.402 -11.681 1.00 94.38 86 HIS A CA 1
ATOM 659 C C . HIS A 1 86 ? 1.788 1.981 -11.308 1.00 94.38 86 HIS A C 1
ATOM 661 O O . HIS A 1 86 ? 2.102 1.021 -12.013 1.00 94.38 86 HIS A O 1
ATOM 667 N N . LEU A 1 87 ? 1.019 1.816 -10.230 1.00 95.19 87 LEU A N 1
ATOM 668 C CA . LEU A 1 87 ? 0.480 0.514 -9.817 1.00 95.19 87 LEU A CA 1
ATOM 669 C C . LEU A 1 87 ? -0.583 -0.025 -10.791 1.00 95.19 87 LEU A C 1
ATOM 671 O O . LEU A 1 87 ? -0.734 -1.240 -10.912 1.00 95.19 87 LEU A O 1
ATOM 675 N N . GLU A 1 88 ? -1.292 0.843 -11.515 1.00 95.31 88 GLU A N 1
ATOM 676 C CA . GLU A 1 88 ? -2.250 0.441 -12.557 1.00 95.31 88 GLU A CA 1
ATOM 677 C C . GLU A 1 88 ? -1.566 -0.191 -13.780 1.00 95.31 88 GLU A C 1
ATOM 679 O O . GLU A 1 88 ? -2.133 -1.074 -14.427 1.00 95.31 88 GLU A O 1
ATOM 684 N N . VAL A 1 89 ? -0.343 0.239 -14.094 1.00 93.25 89 VAL A N 1
ATOM 685 C CA . VAL A 1 89 ? 0.376 -0.134 -15.326 1.00 93.25 89 VAL A CA 1
ATOM 686 C C . VAL A 1 89 ? 1.522 -1.121 -15.091 1.00 93.25 89 VAL A C 1
ATOM 688 O O . VAL A 1 89 ? 1.850 -1.913 -15.978 1.00 93.25 89 VAL A O 1
ATOM 691 N N . CYS A 1 90 ? 2.130 -1.119 -13.902 1.00 95.19 90 CYS A N 1
ATOM 692 C CA . CYS A 1 90 ? 3.259 -1.977 -13.559 1.00 95.19 90 CYS A CA 1
ATOM 693 C C . CYS A 1 90 ? 2.809 -3.181 -12.724 1.00 95.19 90 CYS A C 1
ATOM 695 O O . CYS A 1 90 ? 2.675 -3.110 -11.501 1.00 95.19 90 CYS A O 1
ATOM 697 N N . ALA A 1 91 ? 2.649 -4.333 -13.381 1.00 93.81 91 ALA A N 1
ATOM 698 C CA . ALA A 1 91 ? 2.243 -5.573 -12.718 1.00 93.81 91 ALA A CA 1
ATOM 699 C C . ALA A 1 91 ? 3.208 -6.019 -11.603 1.00 93.81 91 ALA A C 1
ATOM 701 O O . ALA A 1 91 ? 2.767 -6.616 -10.627 1.00 93.81 91 ALA A O 1
ATOM 702 N N . VAL A 1 92 ? 4.507 -5.722 -11.729 1.00 94.88 92 VAL A N 1
ATOM 703 C CA . VAL A 1 92 ? 5.514 -6.071 -10.713 1.00 94.88 92 VAL A CA 1
ATOM 704 C C . VAL A 1 92 ? 5.264 -5.280 -9.431 1.00 94.88 92 VAL A C 1
ATOM 706 O O . VAL A 1 92 ? 5.052 -5.875 -8.381 1.00 94.88 92 VAL A O 1
ATOM 709 N N . CYS A 1 93 ? 5.190 -3.951 -9.522 1.00 95.81 93 CYS A N 1
ATOM 710 C CA . CYS A 1 93 ? 4.930 -3.105 -8.358 1.00 95.81 93 CYS A CA 1
ATOM 711 C C . CYS A 1 93 ? 3.539 -3.355 -7.758 1.00 95.81 93 CYS A C 1
ATOM 713 O O . CYS A 1 93 ? 3.382 -3.314 -6.542 1.00 95.81 93 CYS A O 1
ATOM 715 N N . ALA A 1 94 ? 2.541 -3.684 -8.584 1.00 96.06 94 ALA A N 1
ATOM 716 C CA . ALA A 1 94 ? 1.218 -4.068 -8.099 1.00 96.06 94 ALA A CA 1
ATOM 717 C C . ALA A 1 94 ? 1.234 -5.356 -7.258 1.00 96.06 94 ALA A C 1
ATOM 719 O O . ALA A 1 94 ? 0.434 -5.488 -6.333 1.00 96.06 94 ALA A O 1
ATOM 720 N N . VAL A 1 95 ? 2.107 -6.319 -7.575 1.00 97.25 95 VAL A N 1
ATOM 721 C CA . VAL A 1 95 ? 2.266 -7.542 -6.773 1.00 97.25 95 VAL A CA 1
ATOM 722 C C . VAL A 1 95 ? 2.932 -7.228 -5.435 1.00 97.25 95 VAL A C 1
ATOM 724 O O . VAL A 1 95 ? 2.413 -7.676 -4.415 1.00 97.25 95 VAL A O 1
ATOM 727 N N . GLU A 1 96 ? 3.996 -6.421 -5.428 1.00 96.25 96 GLU A N 1
ATOM 728 C CA . GLU A 1 96 ? 4.680 -6.003 -4.191 1.00 96.25 96 GLU A CA 1
ATOM 729 C C . GLU A 1 96 ? 3.722 -5.267 -3.242 1.00 96.25 96 GLU A C 1
ATOM 731 O O . GLU A 1 96 ? 3.536 -5.682 -2.099 1.00 96.25 96 GLU A O 1
ATOM 736 N N . ALA A 1 97 ? 2.985 -4.271 -3.747 1.00 96.94 97 ALA A N 1
ATOM 737 C CA . 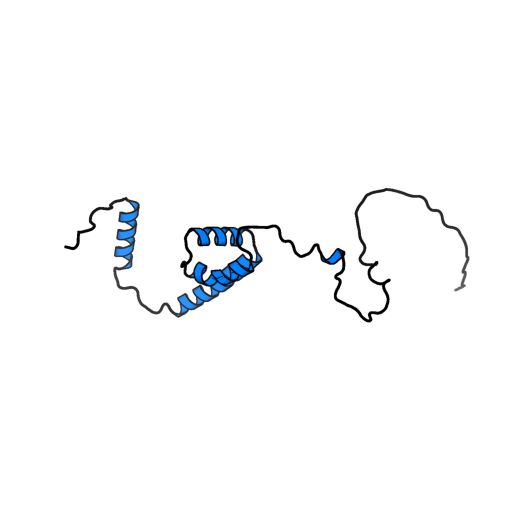ALA A 1 97 ? 2.015 -3.519 -2.949 1.00 96.94 97 ALA A CA 1
ATOM 738 C C . ALA A 1 97 ? 0.922 -4.416 -2.331 1.00 96.94 97 ALA A C 1
ATOM 740 O O . ALA A 1 97 ? 0.503 -4.220 -1.190 1.00 96.94 97 ALA A O 1
ATOM 741 N N . ARG A 1 98 ? 0.445 -5.427 -3.073 1.00 97.44 98 ARG A N 1
ATOM 742 C CA . ARG A 1 98 ? -0.554 -6.390 -2.570 1.00 97.44 98 ARG A CA 1
ATOM 743 C C . ARG A 1 98 ? 0.024 -7.324 -1.517 1.00 97.44 98 ARG A C 1
ATOM 745 O O . ARG A 1 98 ? -0.703 -7.719 -0.605 1.00 97.44 98 ARG A O 1
ATOM 752 N N . PHE A 1 99 ? 1.284 -7.722 -1.671 1.00 96.44 99 PHE A N 1
ATOM 753 C CA . PHE A 1 99 ? 1.967 -8.547 -0.686 1.00 96.44 99 PHE A CA 1
ATOM 754 C C . PHE A 1 99 ? 2.089 -7.788 0.637 1.00 96.44 99 PHE A C 1
ATOM 756 O O . PHE A 1 99 ? 1.615 -8.286 1.659 1.00 96.44 99 PHE A O 1
ATOM 763 N N . GLU A 1 100 ? 2.60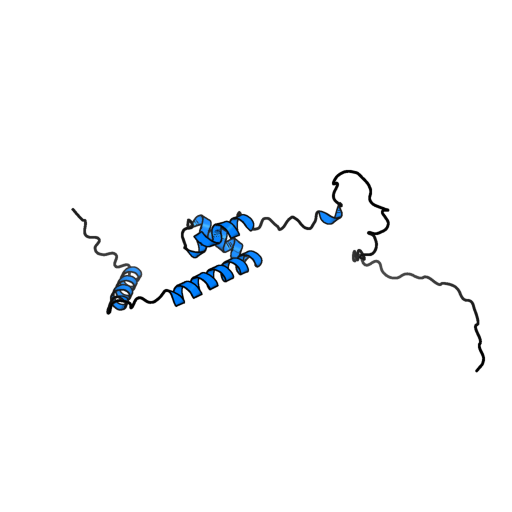4 -6.562 0.608 1.00 96.69 100 GLU A N 1
ATOM 764 C CA . GLU A 1 100 ? 2.745 -5.727 1.803 1.00 96.69 100 GLU A CA 1
ATOM 765 C C . GLU A 1 100 ? 1.388 -5.420 2.466 1.00 96.69 100 GLU A C 1
ATOM 767 O O . GLU A 1 100 ? 1.237 -5.636 3.673 1.00 96.69 100 GLU A O 1
ATOM 772 N N . ASP A 1 101 ? 0.349 -5.055 1.697 1.00 97.12 101 ASP A N 1
ATOM 773 C CA . ASP A 1 101 ? -1.011 -4.883 2.244 1.00 97.12 101 ASP A CA 1
ATOM 774 C C . ASP A 1 101 ? -1.523 -6.159 2.928 1.00 97.12 101 ASP A C 1
ATOM 776 O O . ASP A 1 101 ? -2.143 -6.100 3.996 1.00 97.12 101 ASP A O 1
ATOM 780 N N . SER A 1 102 ? -1.255 -7.332 2.341 1.00 96.88 102 SER A N 1
ATOM 781 C CA . SER A 1 102 ? -1.692 -8.605 2.917 1.00 96.88 102 SER A CA 1
ATOM 782 C C . SER A 1 102 ? -1.045 -8.877 4.277 1.00 96.88 102 SER A C 1
ATOM 784 O O . SER A 1 102 ? -1.745 -9.301 5.201 1.00 96.88 102 SER A O 1
ATOM 786 N N . VAL A 1 103 ? 0.242 -8.549 4.430 1.00 95.50 103 VAL A N 1
ATOM 787 C CA . VAL A 1 103 ? 0.976 -8.668 5.696 1.00 95.50 103 VAL A CA 1
ATOM 788 C C . VAL A 1 103 ? 0.400 -7.704 6.732 1.00 95.50 103 VAL A C 1
ATOM 790 O O . VAL A 1 103 ? 0.064 -8.121 7.845 1.00 95.50 103 VAL A O 1
ATOM 793 N N . LEU A 1 104 ? 0.198 -6.433 6.366 1.00 94.31 104 LEU A N 1
ATOM 794 C CA . LEU A 1 104 ? -0.395 -5.433 7.261 1.00 94.31 104 LEU A CA 1
ATOM 795 C C . LEU A 1 104 ? -1.812 -5.820 7.694 1.00 94.31 104 LEU A C 1
ATOM 797 O O . LEU A 1 104 ? -2.189 -5.630 8.854 1.00 94.31 104 LEU A O 1
ATOM 801 N N . ARG A 1 105 ? -2.621 -6.375 6.788 1.00 93.56 105 ARG A N 1
ATOM 802 C CA . ARG A 1 105 ? -3.966 -6.863 7.110 1.00 93.56 105 ARG A CA 1
ATOM 803 C C . ARG A 1 105 ? -3.918 -8.008 8.120 1.00 93.56 105 ARG A C 1
ATOM 805 O O . ARG A 1 105 ? -4.609 -7.923 9.132 1.00 93.56 105 ARG A O 1
ATOM 812 N N . GLU A 1 106 ? -3.074 -9.012 7.898 1.00 93.94 106 GLU A N 1
ATOM 813 C CA . GLU A 1 106 ? -2.933 -10.145 8.820 1.00 93.94 106 GLU A CA 1
ATOM 814 C C . GLU A 1 106 ? -2.440 -9.695 10.207 1.00 93.94 106 GLU A C 1
ATOM 816 O O . GLU A 1 106 ? -2.935 -10.156 11.240 1.00 93.94 106 GLU A O 1
ATOM 821 N N . MET A 1 107 ? -1.504 -8.744 10.255 1.00 93.81 107 MET A N 1
ATOM 822 C CA . MET A 1 107 ? -1.057 -8.145 11.514 1.00 93.81 107 MET A CA 1
ATOM 823 C C . MET A 1 107 ? -2.197 -7.411 12.227 1.00 93.81 107 MET A C 1
ATOM 825 O O . MET A 1 107 ? -2.410 -7.630 13.420 1.00 93.81 107 MET A O 1
ATOM 829 N N . ARG A 1 108 ? -2.966 -6.579 11.513 1.00 90.19 108 ARG A N 1
ATOM 830 C CA . ARG A 1 108 ? -4.118 -5.856 12.081 1.00 90.19 108 ARG A CA 1
ATOM 831 C C . ARG A 1 108 ? -5.166 -6.809 12.650 1.00 90.19 108 ARG A C 1
ATOM 833 O O . ARG A 1 108 ? -5.654 -6.566 13.749 1.00 90.19 108 ARG A O 1
ATOM 840 N N . GLU A 1 109 ? -5.470 -7.899 11.954 1.00 89.06 109 GLU A N 1
ATOM 841 C CA . GLU A 1 109 ? -6.411 -8.923 12.426 1.00 89.06 109 GLU A CA 1
ATOM 842 C C . GLU A 1 109 ? -5.948 -9.562 13.742 1.00 89.06 109 GLU A C 1
ATOM 844 O O . GLU A 1 109 ? -6.738 -9.709 14.674 1.00 89.06 109 GLU A O 1
ATOM 849 N N . LYS A 1 110 ? -4.653 -9.878 13.866 1.00 88.75 110 LYS A N 1
ATOM 850 C CA . LYS A 1 110 ? -4.086 -10.459 15.096 1.00 88.75 110 LYS A CA 1
ATOM 851 C C . LYS A 1 110 ? -3.985 -9.453 16.249 1.00 88.75 110 LYS A C 1
ATOM 853 O O . LYS A 1 110 ? -4.058 -9.853 17.412 1.00 88.75 110 LYS A O 1
ATOM 858 N N . LEU A 1 111 ? -3.810 -8.166 15.946 1.00 87.81 111 LEU A N 1
ATOM 859 C CA . LEU A 1 111 ? -3.667 -7.092 16.937 1.00 87.81 111 LEU A CA 1
ATOM 860 C C . LEU A 1 111 ? -5.003 -6.488 17.396 1.00 87.81 111 LEU A C 1
ATOM 862 O O . LEU A 1 111 ? -5.044 -5.856 18.454 1.00 87.81 111 LEU A O 1
ATOM 866 N N . GLN A 1 112 ? -6.101 -6.679 16.656 1.00 74.25 112 GLN A N 1
ATOM 867 C CA . GLN A 1 112 ? -7.437 -6.188 17.020 1.00 74.25 112 GLN A CA 1
ATOM 868 C C . GLN A 1 112 ? -8.016 -6.944 18.228 1.00 74.25 112 GLN A C 1
ATOM 870 O O . GLN A 1 112 ? -8.909 -7.779 18.118 1.00 74.25 112 GLN A O 1
ATOM 875 N N . ARG A 1 113 ? -7.517 -6.623 19.425 1.00 70.31 113 ARG A N 1
ATOM 876 C CA . ARG A 1 113 ? -7.981 -7.186 20.705 1.00 70.31 113 ARG A CA 1
ATOM 877 C C . ARG A 1 113 ? -8.719 -6.175 21.586 1.00 70.31 113 ARG A C 1
ATOM 879 O O . ARG A 1 113 ? -8.991 -6.453 22.751 1.00 70.31 113 ARG A O 1
ATOM 886 N N . ILE A 1 114 ? -9.048 -5.000 21.053 1.00 77.88 114 ILE A N 1
ATOM 887 C CA . ILE A 1 114 ? -9.725 -3.939 21.803 1.00 77.88 114 ILE A CA 1
ATOM 888 C C . ILE A 1 114 ? -11.205 -3.939 21.426 1.00 77.88 114 ILE A C 1
ATOM 890 O O . ILE A 1 114 ? -11.564 -3.701 20.274 1.00 77.88 114 ILE A O 1
ATOM 894 N N . SER A 1 115 ? -12.073 -4.203 22.403 1.00 79.81 115 SER A N 1
ATOM 895 C CA . SER A 1 115 ? -13.519 -4.087 22.217 1.00 79.81 115 SER A CA 1
ATOM 896 C C . SER A 1 115 ? -13.898 -2.630 21.964 1.00 79.81 115 SER A C 1
ATOM 898 O O . SER A 1 115 ? -13.556 -1.749 22.758 1.00 79.81 115 SER A O 1
ATOM 900 N N . VAL A 1 116 ? -14.643 -2.376 20.891 1.00 84.31 116 VAL A N 1
ATOM 901 C CA . VAL A 1 116 ? -15.181 -1.045 20.595 1.00 84.31 116 VAL A CA 1
ATOM 902 C C . VAL A 1 116 ? -16.166 -0.636 21.703 1.00 84.31 116 VAL A C 1
ATOM 904 O O . VAL A 1 116 ? -17.054 -1.425 22.032 1.00 84.31 116 VAL A O 1
ATOM 907 N N . PRO A 1 117 ? -16.060 0.580 22.279 1.00 87.00 117 PRO A N 1
ATOM 908 C CA . PRO A 1 117 ? -17.004 1.043 23.289 1.00 87.00 117 PRO A CA 1
ATOM 909 C C . PRO A 1 117 ? -18.454 1.023 22.780 1.00 87.00 117 PRO A C 1
ATOM 911 O O . PRO A 1 117 ? -18.710 1.429 21.636 1.00 87.00 117 PRO A O 1
ATOM 914 N N . PRO A 1 118 ? -19.425 0.618 23.620 1.00 86.88 118 PRO A N 1
ATOM 915 C CA . PRO A 1 118 ? -20.823 0.577 23.219 1.00 86.88 118 PRO A CA 1
ATOM 916 C C . PRO A 1 118 ? -21.301 1.968 22.781 1.00 86.88 118 PRO A C 1
ATOM 918 O O . PRO A 1 118 ? -20.983 2.989 23.390 1.00 86.88 118 PRO A O 1
ATOM 921 N N . GLY A 1 119 ? -22.055 2.022 21.682 1.00 90.44 119 GLY A N 1
ATOM 922 C CA . GLY A 1 119 ? -22.614 3.265 21.142 1.00 90.44 119 GLY A CA 1
ATOM 923 C C . GLY A 1 119 ? -21.644 4.142 20.337 1.00 90.44 119 GLY A C 1
ATOM 924 O O . GLY A 1 119 ? -22.101 5.118 19.731 1.00 90.44 119 GLY A O 1
ATOM 925 N N . LEU A 1 120 ? -20.346 3.812 20.257 1.00 90.75 120 LEU A N 1
ATOM 926 C CA . LEU A 1 120 ? -19.397 4.553 19.414 1.00 90.75 120 LEU A CA 1
ATOM 927 C C . LEU A 1 120 ? -19.762 4.446 17.929 1.00 90.75 120 LEU A C 1
ATOM 929 O O . LEU A 1 1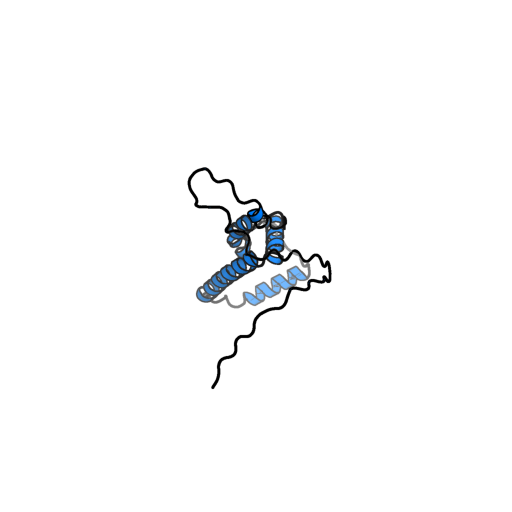20 ? -19.821 5.463 17.242 1.00 90.75 120 LEU A O 1
ATOM 933 N N . GLU A 1 121 ? -20.094 3.245 17.453 1.00 92.56 121 GLU A N 1
ATOM 934 C CA . GLU A 1 121 ? -20.513 3.017 16.065 1.00 92.56 121 GLU A CA 1
ATOM 935 C C . GLU A 1 121 ? -21.706 3.907 15.680 1.00 92.56 121 GLU A C 1
ATOM 937 O O . GLU A 1 121 ? -21.683 4.593 14.659 1.00 92.56 121 GLU A O 1
ATOM 942 N N . ALA A 1 122 ? -22.724 3.974 16.542 1.00 93.75 122 ALA A N 1
ATOM 943 C CA . ALA A 1 122 ? -23.899 4.809 16.316 1.00 93.75 122 ALA A CA 1
ATOM 944 C C . ALA A 1 122 ? -23.542 6.305 16.258 1.00 93.75 122 ALA A C 1
ATOM 946 O O . ALA A 1 122 ? -24.097 7.045 15.443 1.00 93.75 122 ALA A O 1
ATOM 947 N N . ARG A 1 123 ? -22.599 6.767 17.092 1.00 94.12 123 ARG A N 1
ATOM 948 C CA . ARG A 1 123 ? -22.097 8.152 17.058 1.00 94.12 123 ARG A CA 1
ATOM 949 C C . ARG A 1 123 ? -21.358 8.453 15.754 1.00 94.12 123 ARG A C 1
ATOM 951 O O . ARG A 1 123 ? -21.621 9.497 15.160 1.00 94.12 123 ARG A O 1
ATOM 958 N N . VAL A 1 124 ? -20.491 7.545 15.301 1.00 94.81 124 VAL A N 1
ATOM 959 C CA . VAL A 1 124 ? -19.741 7.682 14.040 1.00 94.81 124 VAL A CA 1
ATOM 960 C C . VAL A 1 124 ? -20.695 7.706 12.847 1.00 94.81 124 VAL A C 1
ATOM 962 O O . VAL A 1 124 ? -20.623 8.622 12.032 1.00 94.81 124 VAL A O 1
ATOM 965 N N . ARG A 1 125 ? -21.656 6.776 12.776 1.00 94.06 125 ARG A N 1
ATOM 966 C CA . ARG A 1 125 ? -22.674 6.751 11.710 1.00 94.06 125 ARG A CA 1
ATOM 967 C C . ARG A 1 125 ? -23.475 8.055 11.646 1.00 94.06 125 ARG A C 1
ATOM 969 O O . ARG A 1 125 ? -23.665 8.589 10.558 1.00 94.06 125 ARG A O 1
ATOM 976 N N . ARG A 1 126 ? -23.888 8.607 12.797 1.00 94.56 126 ARG A N 1
ATOM 977 C CA . ARG A 1 126 ? -24.566 9.918 12.856 1.00 94.56 126 ARG A CA 1
ATOM 978 C C . ARG A 1 126 ? -23.678 11.061 12.364 1.00 94.56 126 ARG A C 1
ATOM 980 O O . ARG A 1 126 ? -24.165 11.926 11.649 1.00 94.56 126 ARG A O 1
ATOM 987 N N . ALA A 1 127 ? -22.397 11.074 12.731 1.00 93.12 127 ALA A N 1
ATOM 988 C CA . ALA A 1 127 ? -21.461 12.097 12.267 1.00 93.12 127 ALA A CA 1
ATOM 989 C C . ALA A 1 127 ? -21.256 12.044 10.743 1.00 93.12 127 ALA A C 1
ATOM 991 O O . ALA A 1 127 ? -21.310 13.081 10.090 1.00 93.12 127 ALA A O 1
ATOM 992 N N . LEU A 1 128 ? -21.109 10.843 10.171 1.00 94.31 128 LEU A N 1
ATOM 993 C CA . LEU A 1 128 ? -20.996 10.657 8.721 1.00 94.31 128 LEU A CA 1
ATOM 994 C C . LEU A 1 128 ? -22.271 11.072 7.976 1.00 94.31 128 LEU A C 1
ATOM 996 O O . LEU A 1 128 ? -22.175 11.643 6.894 1.00 94.31 128 LEU A O 1
ATOM 1000 N N . ALA A 1 129 ? -23.453 10.797 8.537 1.00 92.69 129 ALA A N 1
ATOM 1001 C CA . ALA A 1 129 ? -24.720 11.230 7.950 1.00 92.69 129 ALA A CA 1
ATOM 1002 C C . ALA A 1 129 ? -24.811 12.762 7.873 1.00 92.69 129 ALA A C 1
ATOM 1004 O O . ALA A 1 129 ? -25.069 13.286 6.795 1.00 92.69 129 ALA A O 1
ATOM 1005 N N . ARG A 1 130 ? -24.499 13.474 8.966 1.00 90.50 130 ARG A N 1
ATOM 1006 C CA . ARG A 1 130 ? -24.475 14.950 8.991 1.00 90.50 130 ARG A CA 1
ATOM 1007 C C . ARG A 1 130 ? -23.497 15.542 7.976 1.00 90.50 130 ARG A C 1
ATOM 1009 O O . ARG A 1 130 ? -23.870 16.417 7.204 1.00 90.50 130 ARG A O 1
ATOM 1016 N N . ALA A 1 131 ? -22.277 15.000 7.915 1.00 88.12 131 ALA A N 1
ATOM 1017 C CA . ALA A 1 131 ? -21.257 15.452 6.966 1.00 88.12 131 ALA A CA 1
ATOM 1018 C C . ALA A 1 131 ? -21.681 15.255 5.498 1.00 88.12 131 ALA A C 1
ATOM 1020 O O . ALA A 1 131 ? -21.359 16.071 4.643 1.00 88.12 131 ALA A O 1
ATOM 1021 N N . ARG A 1 132 ? -22.429 14.184 5.188 1.00 87.69 132 ARG A N 1
ATOM 1022 C CA . ARG A 1 132 ? -22.978 13.947 3.839 1.00 87.69 132 ARG A CA 1
ATOM 1023 C C . ARG A 1 132 ? -24.144 14.869 3.493 1.00 87.69 132 ARG A C 1
ATOM 1025 O O . ARG A 1 132 ? -24.338 15.158 2.318 1.00 87.69 132 ARG A O 1
ATOM 1032 N N . LEU A 1 133 ? -24.924 15.283 4.489 1.00 81.25 133 LEU A N 1
ATOM 1033 C CA . LEU A 1 133 ? -26.075 16.171 4.315 1.00 81.25 133 LEU A CA 1
ATOM 1034 C C . LEU A 1 133 ? -25.678 17.654 4.241 1.00 81.25 133 LEU A C 1
ATOM 1036 O O . LEU A 1 133 ? -26.550 18.495 4.048 1.00 81.25 133 LEU A O 1
ATOM 1040 N N . GLY A 1 134 ? -24.385 17.981 4.362 1.00 63.75 134 GLY A N 1
ATOM 1041 C CA . GLY A 1 134 ? -23.916 19.367 4.357 1.00 63.75 134 GLY A CA 1
ATOM 1042 C C . GLY A 1 134 ? -24.402 20.163 5.569 1.00 63.75 134 GLY A C 1
ATOM 1043 O O . GLY A 1 134 ? -24.456 21.388 5.513 1.00 63.75 134 GLY A O 1
ATOM 1044 N N . GLU A 1 135 ? -24.761 19.484 6.663 1.00 57.44 135 GLU A N 1
ATOM 1045 C CA . GLU A 1 135 ? -25.098 20.119 7.939 1.00 57.44 135 GLU A CA 1
ATOM 1046 C C . GLU A 1 135 ? -23.805 20.538 8.655 1.00 57.44 135 GLU A C 1
ATOM 1048 O O . GLU A 1 135 ? -23.494 20.075 9.754 1.00 57.44 135 GLU A O 1
ATOM 1053 N N . ASP A 1 136 ? -23.027 21.409 8.014 1.00 55.84 136 ASP A N 1
ATOM 1054 C CA . ASP A 1 136 ? -21.967 22.181 8.656 1.00 55.84 136 ASP A CA 1
ATOM 1055 C C . ASP A 1 136 ? -22.623 23.279 9.509 1.00 55.84 136 ASP A C 1
ATOM 1057 O O . ASP A 1 136 ? -22.551 24.466 9.198 1.00 55.84 136 ASP A O 1
ATOM 1061 N N . ASN A 1 137 ? -23.308 22.884 10.585 1.00 59.50 137 ASN A N 1
ATOM 1062 C CA . ASN A 1 137 ? -23.686 23.803 11.652 1.00 59.50 137 ASN A CA 1
ATOM 1063 C C . ASN A 1 137 ? -22.946 23.425 12.942 1.00 59.50 137 ASN A C 1
ATOM 1065 O O . ASN A 1 137 ? -22.961 22.270 13.365 1.00 59.50 137 ASN A O 1
ATOM 1069 N N . ASP A 1 138 ? -22.325 24.442 13.542 1.00 53.69 138 ASP A N 1
ATOM 1070 C CA . ASP A 1 138 ? -21.644 24.471 14.843 1.00 53.69 138 ASP A CA 1
ATOM 1071 C C . ASP A 1 138 ? -20.197 23.949 14.921 1.00 53.69 138 ASP A C 1
ATOM 1073 O O . ASP A 1 138 ? -19.890 22.911 15.513 1.00 53.69 138 ASP A O 1
ATOM 1077 N N . ARG A 1 139 ? -19.254 24.796 14.480 1.00 50.06 139 ARG A N 1
ATOM 1078 C CA . ARG A 1 139 ? -17.975 24.938 15.195 1.00 50.06 139 ARG A CA 1
ATOM 1079 C C . ARG A 1 139 ? -18.161 26.000 16.288 1.00 50.06 139 ARG A C 1
ATOM 1081 O O . ARG A 1 139 ? -18.127 27.180 15.944 1.00 50.06 139 ARG A O 1
ATOM 1088 N N . PRO A 1 140 ? -18.339 25.651 17.580 1.00 47.69 140 PRO A N 1
ATOM 1089 C CA . PRO A 1 140 ? -18.285 26.663 18.624 1.00 47.69 140 PRO A CA 1
ATOM 1090 C C . PRO A 1 140 ? -16.869 27.244 18.654 1.00 47.69 140 PRO A C 1
ATOM 1092 O O . PRO A 1 140 ? -15.880 26.507 18.744 1.00 47.69 140 PRO A O 1
ATOM 1095 N N . ALA A 1 141 ? -16.786 28.568 18.528 1.00 46.97 141 ALA A N 1
ATOM 1096 C CA . ALA A 1 141 ? -15.577 29.322 18.803 1.00 46.97 141 ALA A CA 1
ATOM 1097 C C . ALA A 1 141 ? -15.148 29.009 20.242 1.00 46.97 141 ALA A C 1
ATOM 1099 O O . ALA A 1 141 ? -15.928 29.171 21.177 1.00 46.97 141 ALA A O 1
ATOM 1100 N N . ARG A 1 142 ? -13.932 28.489 20.409 1.00 49.59 142 ARG A N 1
ATOM 1101 C CA . ARG A 1 142 ? -13.283 28.477 21.717 1.00 49.59 142 ARG A CA 1
ATOM 1102 C C . ARG A 1 142 ? -12.675 29.864 21.908 1.00 49.59 142 ARG A C 1
ATOM 1104 O O . ARG A 1 142 ? -11.786 30.221 21.136 1.00 49.59 142 ARG A O 1
ATOM 1111 N N . GLU A 1 143 ? -13.226 30.614 22.857 1.00 48.81 143 GLU A N 1
ATOM 1112 C CA . GLU A 1 143 ? -12.633 31.822 23.450 1.00 48.81 143 GLU A CA 1
ATOM 1113 C C . GLU A 1 143 ? -11.447 31.465 24.355 1.00 48.81 143 GLU A C 1
ATOM 1115 O O . GLU A 1 143 ? -11.489 30.380 24.989 1.00 48.81 143 GLU A O 1
#

Sequence (143 aa):
MMCHLGPGGAALREPFGRGSHSRLTRERCTDLGPARAFGAQRCPCQRELRAMPAIDALECAEVVRLLDDYLDRELSPGQMRLLEKHLEVCAVCAVEARFEDSVLREMREKLQRISVPPGLEARVRRALARARLGEDNDRPARE